Protein AF-A0A967Z568-F1 (afdb_monomer)

Radius of gyration: 15.03 Å; Cα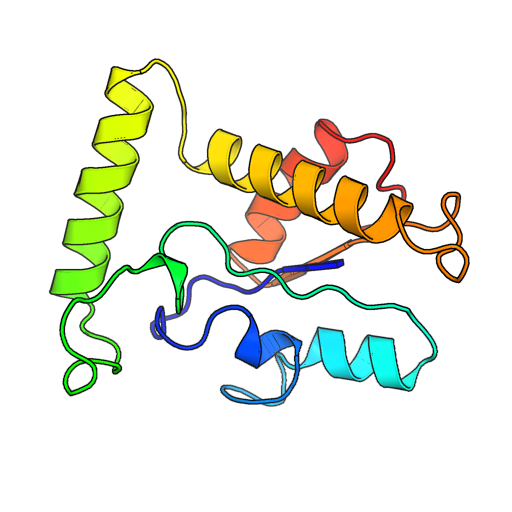 contacts (8 Å, |Δi|>4): 196; chains: 1; bounding box: 39×36×42 Å

Solvent-accessible surface area (backbone atoms only — not comparable to full-atom values): 7466 Å² total; per-residue (Å²): 58,27,34,48,48,55,78,86,48,41,43,51,27,26,35,18,19,55,58,74,42,81,56,77,94,49,16,60,27,36,54,42,37,77,72,74,45,89,64,52,51,56,58,53,77,63,13,31,82,60,50,68,69,93,49,79,93,63,56,66,63,48,65,69,63,52,49,53,50,44,52,54,53,39,50,58,30,46,80,70,80,38,48,59,66,59,52,39,35,52,50,52,54,50,51,49,55,57,50,68,74,38,88,91,49,64,78,92,70,33,42,40,47,43,43,68,59,14,34,60,49,43,58,59,30,42,73,73,39,76,67,41,77,46,112

pLDDT: mean 91.53, std 10.17, range [52.34, 98.56]

Secondary structure (DSSP, 8-state):
-EE----S-TTTGGGTTTTSSS-GGG-HHHHHHHTT-----PPPTTSGGGG--S-GGG-S--HHHHHHHHHHHHHHHHTTT--HHHHHHHHHHHHHHHHHT-TTS-TT--B-EE-THHHHHHHHHHHH-TT--B-

Nearest PDB structures (foldseek):
  3nuz-assembly3_E  TM=7.422E-01  e=4.219E-03  Bacteroides fragilis NCTC 9343
  3nuz-assembly3_F  TM=7.587E-01  e=5.116E-03  Bacteroides fragilis NCTC 9343
  3g8y-assembly1_A-2  TM=7.453E-01  e=7.055E-03  Phocaeicola vulgatus ATCC 8482
  8q6s-assembly1_A  TM=9.104E-01  e=8.113E-02  Phocaeicola vulgatus ATCC 8482
  6gu8-assembly1_A  TM=9.022E-01  e=1.645E-01  Candidatus Solibacter usitatus Ellin6076

Structure (mmCIF, N/CA/C/O backbone):
data_AF-A0A967Z568-F1
#
_entry.id   AF-A0A967Z568-F1
#
loop_
_atom_site.group_PDB
_atom_site.id
_atom_site.type_symbol
_atom_site.label_atom_id
_atom_site.label_alt_id
_atom_site.label_comp_id
_atom_site.label_asym_id
_atom_site.label_entity_id
_atom_site.label_seq_id
_atom_site.pdbx_PDB_ins_code
_atom_site.Cartn_x
_atom_site.Cartn_y
_atom_site.Cartn_z
_atom_site.occupancy
_atom_site.B_iso_or_equiv
_atom_site.auth_seq_id
_atom_site.auth_comp_id
_atom_site.auth_asym_id
_atom_site.auth_atom_id
_atom_site.pdbx_PDB_model_num
ATOM 1 N N . MET A 1 1 ? -2.930 2.279 5.979 1.00 95.88 1 MET A N 1
ATOM 2 C CA . MET A 1 1 ? -2.171 1.534 4.947 1.00 95.88 1 MET A CA 1
ATOM 3 C C . MET A 1 1 ? -0.711 1.450 5.347 1.00 95.88 1 MET A C 1
ATOM 5 O O . MET A 1 1 ? -0.211 2.431 5.877 1.00 95.88 1 MET A O 1
ATOM 9 N N . ALA A 1 2 ? -0.032 0.334 5.083 1.00 98.00 2 ALA A N 1
ATOM 10 C CA . ALA A 1 2 ? 1.394 0.171 5.369 1.00 98.00 2 ALA A CA 1
ATOM 11 C C . ALA A 1 2 ? 2.166 -0.124 4.069 1.00 98.00 2 ALA A C 1
ATOM 13 O O . ALA A 1 2 ? 1.913 -1.126 3.399 1.00 98.00 2 ALA A O 1
ATOM 14 N N . ILE A 1 3 ? 3.060 0.789 3.676 1.00 97.69 3 ILE A N 1
ATOM 15 C CA . ILE A 1 3 ? 3.666 0.844 2.339 1.00 97.69 3 ILE A CA 1
ATOM 16 C C . ILE A 1 3 ? 5.162 0.503 2.405 1.00 97.69 3 ILE A C 1
ATOM 18 O O . ILE A 1 3 ? 5.972 1.319 2.847 1.00 97.69 3 ILE A O 1
ATOM 22 N N . HIS A 1 4 ? 5.540 -0.672 1.896 1.00 96.00 4 HIS A N 1
ATOM 23 C CA . HIS A 1 4 ? 6.916 -1.169 1.980 1.00 96.00 4 HIS A CA 1
ATOM 24 C C . HIS A 1 4 ? 7.935 -0.390 1.115 1.00 96.00 4 HIS A C 1
ATOM 26 O O . HIS A 1 4 ? 7.630 0.202 0.080 1.00 96.00 4 HIS A O 1
ATOM 32 N N . GLN A 1 5 ? 9.191 -0.427 1.539 1.00 91.25 5 GLN A N 1
ATOM 33 C CA . GLN A 1 5 ? 10.388 0.069 0.849 1.00 91.25 5 GLN A CA 1
ATOM 34 C C . GLN A 1 5 ? 10.780 -0.789 -0.362 1.00 91.25 5 GLN A C 1
ATOM 36 O O . GLN A 1 5 ? 10.281 -1.898 -0.534 1.00 91.25 5 GLN A O 1
ATOM 41 N N . ASP A 1 6 ? 11.715 -0.279 -1.169 1.00 78.75 6 ASP A N 1
ATOM 42 C CA . ASP A 1 6 ? 12.295 -1.031 -2.287 1.00 78.75 6 ASP A CA 1
ATOM 43 C C . ASP A 1 6 ? 13.348 -2.046 -1.809 1.00 78.75 6 ASP A C 1
ATOM 45 O O . ASP A 1 6 ? 13.319 -3.202 -2.219 1.00 78.75 6 ASP A O 1
ATOM 49 N N . GLY A 1 7 ? 14.226 -1.652 -0.874 1.00 68.25 7 GLY A N 1
ATOM 50 C CA . GLY A 1 7 ? 15.277 -2.512 -0.307 1.00 68.25 7 GLY A CA 1
ATOM 51 C C . GLY A 1 7 ? 16.142 -3.252 -1.353 1.00 68.25 7 GLY A C 1
ATOM 52 O O . GLY A 1 7 ? 15.964 -3.122 -2.561 1.00 68.25 7 GLY A O 1
ATOM 53 N N . PRO A 1 8 ? 17.111 -4.079 -0.933 1.00 66.56 8 PRO A N 1
ATOM 54 C CA . PRO A 1 8 ? 17.747 -5.040 -1.837 1.00 66.56 8 PRO A CA 1
ATOM 55 C C . PRO A 1 8 ? 16.859 -6.275 -2.078 1.00 66.56 8 PRO A C 1
ATOM 57 O O . PRO A 1 8 ? 17.222 -7.162 -2.852 1.00 66.56 8 PRO A O 1
ATOM 60 N N . PHE A 1 9 ? 15.702 -6.364 -1.416 1.00 78.81 9 PHE A N 1
ATOM 61 C CA . PHE A 1 9 ? 14.878 -7.563 -1.324 1.00 78.81 9 PHE A CA 1
ATOM 62 C C . PHE A 1 9 ? 13.510 -7.371 -1.980 1.00 78.81 9 PHE A C 1
ATOM 64 O O . PHE A 1 9 ? 12.464 -7.499 -1.348 1.00 78.81 9 PHE A O 1
ATOM 71 N N . THR A 1 10 ? 13.511 -7.175 -3.299 1.00 85.31 10 THR A N 1
ATOM 72 C CA . THR A 1 10 ? 12.277 -7.002 -4.094 1.00 85.31 10 THR A CA 1
ATOM 73 C C . THR A 1 10 ? 11.299 -8.184 -3.996 1.00 85.31 10 THR A C 1
ATOM 75 O O . THR A 1 10 ? 10.157 -8.091 -4.442 1.00 85.31 10 THR A O 1
ATOM 78 N N . HIS A 1 11 ? 11.738 -9.311 -3.429 1.00 86.25 11 HIS A N 1
ATOM 79 C CA . HIS A 1 11 ? 10.949 -10.516 -3.223 1.00 86.25 11 HIS A CA 1
ATOM 80 C C . HIS A 1 11 ? 10.034 -10.501 -2.007 1.00 86.25 11 HIS A C 1
ATOM 82 O O . HIS A 1 11 ? 9.064 -11.254 -2.026 1.00 86.25 11 HIS A O 1
ATOM 88 N N . ILE A 1 12 ? 10.314 -9.656 -1.013 1.00 90.31 12 ILE A N 1
ATOM 89 C CA . ILE A 1 12 ? 9.585 -9.650 0.257 1.00 90.31 12 ILE A CA 1
ATOM 90 C C . ILE A 1 12 ? 8.285 -8.848 0.123 1.00 90.31 12 ILE A C 1
ATOM 92 O O . ILE A 1 12 ? 7.200 -9.355 0.402 1.00 90.31 12 ILE A O 1
ATOM 96 N N . GLY A 1 13 ? 8.388 -7.605 -0.359 1.00 92.56 13 GLY A N 1
ATOM 97 C CA . GLY A 1 13 ? 7.236 -6.740 -0.620 1.00 92.56 13 GLY A CA 1
ATOM 98 C C . GLY A 1 13 ? 6.338 -6.562 0.606 1.00 92.56 13 GLY A C 1
ATOM 99 O O . GLY A 1 13 ? 6.803 -6.189 1.682 1.00 92.56 13 GLY A O 1
ATOM 100 N N . LYS A 1 14 ? 5.041 -6.838 0.445 1.00 95.00 14 LYS A N 1
ATOM 101 C CA . LYS A 1 14 ? 4.012 -6.685 1.484 1.00 95.00 14 LYS A CA 1
ATOM 102 C C . LYS A 1 14 ? 4.244 -7.526 2.739 1.00 95.00 14 LYS A C 1
ATOM 104 O O . LYS A 1 14 ? 3.732 -7.160 3.796 1.00 95.00 14 LYS A O 1
ATOM 109 N N . SER A 1 15 ? 4.993 -8.624 2.633 1.00 95.38 15 SER A N 1
ATOM 110 C CA . SER A 1 15 ? 5.251 -9.524 3.760 1.00 95.38 15 SER A CA 1
ATOM 111 C C . SER A 1 15 ? 6.040 -8.842 4.878 1.00 95.38 15 SER A C 1
ATOM 113 O O . SER A 1 15 ? 5.842 -9.183 6.039 1.00 95.38 15 SER A O 1
ATOM 115 N N . GLU A 1 16 ? 6.869 -7.844 4.553 1.00 95.62 16 GLU A N 1
ATOM 116 C CA . GLU A 1 16 ? 7.671 -7.119 5.544 1.00 95.62 16 GLU A CA 1
ATOM 117 C C . GLU A 1 16 ? 6.810 -6.248 6.467 1.00 95.62 16 GLU A C 1
ATOM 119 O O . GLU A 1 16 ? 6.742 -6.550 7.656 1.00 95.62 16 GLU A O 1
ATOM 124 N N . PRO A 1 17 ? 6.037 -5.252 5.985 1.00 97.50 17 PRO A N 1
ATOM 125 C CA . PRO A 1 17 ? 5.154 -4.499 6.872 1.00 97.50 17 PRO A CA 1
ATOM 126 C C . PRO A 1 17 ? 4.079 -5.370 7.528 1.00 97.50 17 PRO A C 1
ATOM 128 O O . PRO A 1 17 ? 3.632 -5.034 8.620 1.00 97.50 17 PRO A O 1
ATOM 131 N N . ALA A 1 18 ? 3.672 -6.485 6.908 1.00 97.81 18 ALA A N 1
ATOM 132 C CA . ALA A 1 18 ? 2.731 -7.437 7.502 1.00 97.81 18 ALA A CA 1
ATOM 133 C C . ALA A 1 18 ? 3.331 -8.277 8.648 1.00 97.81 18 ALA A C 1
ATOM 135 O O . ALA A 1 18 ? 2.585 -8.960 9.347 1.00 97.81 18 ALA A O 1
ATOM 136 N N . GLY A 1 19 ? 4.649 -8.228 8.848 1.00 97.00 19 GLY A N 1
ATOM 137 C CA . GLY A 1 19 ? 5.349 -8.972 9.890 1.00 97.00 19 GLY A CA 1
ATOM 138 C C . GLY A 1 19 ? 5.479 -10.469 9.633 1.00 97.00 19 GLY A C 1
ATOM 139 O O . GLY A 1 19 ? 5.482 -11.263 10.569 1.00 97.00 19 GLY A O 1
ATOM 140 N N . LEU A 1 20 ? 5.546 -10.856 8.359 1.00 96.06 20 LEU A N 1
ATOM 141 C CA . LEU A 1 20 ? 5.653 -12.250 7.921 1.00 96.06 20 LEU A CA 1
ATOM 142 C C . LEU A 1 20 ? 7.066 -12.623 7.455 1.00 96.06 20 LEU A C 1
ATOM 144 O O . LEU A 1 20 ? 7.387 -13.806 7.396 1.00 96.06 20 LEU A O 1
ATOM 148 N N . ASP A 1 21 ? 7.885 -11.637 7.087 1.00 93.12 21 ASP A N 1
ATOM 149 C CA . ASP A 1 21 ? 9.242 -11.824 6.561 1.00 93.12 21 ASP A CA 1
ATOM 150 C C . ASP A 1 21 ? 10.050 -10.512 6.710 1.00 93.12 21 ASP A C 1
ATOM 152 O O . ASP A 1 21 ? 9.510 -9.489 7.139 1.00 93.12 21 ASP A O 1
ATOM 156 N N . GLY A 1 22 ? 11.333 -10.508 6.354 1.00 91.56 22 GLY A N 1
ATOM 157 C CA . GLY A 1 22 ? 12.185 -9.316 6.365 1.00 91.56 22 GLY A CA 1
ATOM 158 C C . GLY A 1 22 ? 12.610 -8.844 7.760 1.00 91.56 22 GLY A C 1
ATOM 159 O O . GLY A 1 22 ? 12.723 -9.630 8.698 1.00 91.56 22 GLY A O 1
ATOM 160 N N . ASN A 1 23 ? 12.915 -7.552 7.888 1.00 93.50 23 ASN A N 1
ATOM 161 C CA . ASN A 1 23 ? 13.422 -6.955 9.123 1.00 93.50 23 ASN A CA 1
ATOM 162 C C . ASN A 1 23 ? 12.278 -6.622 10.092 1.00 93.50 23 ASN A C 1
ATOM 164 O O . ASN A 1 23 ? 11.383 -5.856 9.741 1.00 93.50 23 ASN A O 1
ATOM 168 N N . GLU A 1 24 ? 12.363 -7.108 11.332 1.00 95.88 24 GLU A N 1
ATOM 169 C CA . GLU A 1 24 ? 11.373 -6.847 12.391 1.00 95.88 24 GLU A CA 1
ATOM 170 C C . GLU A 1 24 ? 11.125 -5.351 12.638 1.00 95.88 24 GLU A C 1
ATOM 172 O O . GLU A 1 24 ? 9.993 -4.941 12.878 1.00 95.88 24 GLU A O 1
ATOM 177 N N . ASN A 1 25 ? 12.145 -4.501 12.471 1.00 95.31 25 ASN A N 1
ATOM 178 C CA . ASN A 1 25 ? 12.005 -3.043 12.614 1.00 95.31 25 ASN A CA 1
ATOM 179 C C . ASN A 1 25 ? 11.138 -2.399 11.516 1.00 95.31 25 ASN A C 1
ATOM 181 O O . ASN A 1 25 ? 10.839 -1.208 11.573 1.00 95.31 25 ASN A O 1
ATOM 185 N N . LEU A 1 26 ? 10.776 -3.159 10.481 1.00 96.31 26 LEU A N 1
ATOM 186 C CA . LEU A 1 26 ? 9.945 -2.719 9.365 1.00 96.31 26 LEU A CA 1
ATOM 187 C C . LEU A 1 26 ? 8.558 -3.376 9.391 1.00 96.31 26 LEU A C 1
ATOM 189 O O . LEU A 1 26 ? 7.778 -3.178 8.463 1.00 96.31 26 LEU A O 1
ATOM 193 N N . HIS A 1 27 ? 8.202 -4.081 10.471 1.00 97.69 27 HIS A N 1
ATOM 194 C CA . HIS A 1 27 ? 6.892 -4.713 10.684 1.00 97.69 27 HIS A CA 1
ATOM 195 C C . HIS A 1 27 ? 5.821 -3.719 11.174 1.00 97.69 27 HIS A C 1
ATOM 197 O O . HIS A 1 27 ? 4.911 -4.069 11.926 1.00 97.69 27 HIS A O 1
ATOM 203 N N . TYR A 1 28 ? 5.891 -2.456 10.748 1.00 97.69 28 TYR A N 1
ATOM 204 C CA . TYR A 1 28 ? 5.010 -1.388 11.239 1.00 97.69 28 TYR A CA 1
ATOM 205 C C . TYR A 1 28 ? 3.526 -1.612 10.901 1.00 97.69 28 TYR A C 1
ATOM 207 O O . TYR A 1 28 ? 2.652 -1.099 11.598 1.00 97.69 28 TYR A O 1
ATOM 215 N N . GLY A 1 29 ? 3.202 -2.406 9.875 1.00 98.25 29 GLY A N 1
ATOM 216 C CA . GLY A 1 29 ? 1.822 -2.823 9.613 1.00 98.25 29 GLY A CA 1
ATOM 217 C C . GLY A 1 29 ? 1.292 -3.795 10.674 1.00 98.25 29 GLY A C 1
ATOM 218 O O . GLY A 1 29 ? 0.178 -3.612 11.164 1.00 98.25 29 GLY A O 1
ATOM 219 N N . LEU A 1 30 ? 2.101 -4.771 11.097 1.00 98.56 30 LEU A N 1
ATOM 220 C CA . LEU A 1 30 ? 1.782 -5.662 12.218 1.00 98.56 30 LEU A CA 1
ATOM 221 C C . LEU A 1 30 ? 1.659 -4.885 13.535 1.00 98.56 30 LEU A C 1
ATOM 223 O O . LEU A 1 30 ? 0.759 -5.159 14.329 1.00 98.56 30 LEU A O 1
ATOM 227 N N . GLU A 1 31 ? 2.531 -3.905 13.776 1.00 98.50 31 GLU A N 1
ATOM 228 C CA . GLU A 1 31 ? 2.436 -3.054 14.965 1.00 98.50 31 GLU A CA 1
ATOM 229 C C . GLU A 1 31 ? 1.133 -2.250 15.008 1.00 98.50 31 GLU A C 1
ATOM 231 O O . GLU A 1 31 ? 0.486 -2.193 16.054 1.00 98.50 31 GLU A O 1
ATOM 236 N N . LEU A 1 32 ? 0.719 -1.659 13.883 1.00 98.31 32 LEU A N 1
ATOM 237 C CA . LEU A 1 32 ? -0.569 -0.972 13.775 1.00 98.31 32 LEU A CA 1
ATOM 238 C C . LEU A 1 32 ? -1.732 -1.944 13.997 1.00 98.31 32 LEU A C 1
ATOM 240 O O . LEU A 1 32 ? -2.644 -1.643 14.765 1.00 98.31 32 LEU A O 1
ATOM 244 N N . PHE A 1 33 ? -1.680 -3.138 13.406 1.00 98.31 33 PHE A N 1
ATOM 245 C CA . PHE A 1 33 ? -2.707 -4.155 13.621 1.00 98.31 33 PHE A CA 1
ATOM 246 C C . PHE A 1 33 ? -2.848 -4.521 15.107 1.00 98.31 33 PHE A C 1
ATOM 248 O O . PHE A 1 33 ? -3.951 -4.504 15.653 1.00 98.31 33 PHE A O 1
ATOM 255 N N . LYS A 1 34 ? -1.728 -4.739 15.808 1.00 98.38 34 LYS A N 1
ATOM 256 C CA . LYS A 1 34 ? -1.708 -5.012 17.258 1.00 98.38 34 LYS A CA 1
ATOM 257 C C . LYS A 1 34 ? -2.268 -3.864 18.108 1.00 98.38 34 LYS A C 1
ATOM 259 O O . LYS A 1 34 ? -2.700 -4.105 19.230 1.00 98.38 34 LYS A O 1
ATOM 264 N N . ARG A 1 35 ? -2.281 -2.631 17.590 1.00 98.19 35 ARG A N 1
ATOM 265 C CA . ARG A 1 35 ? -2.873 -1.446 18.240 1.00 98.19 35 ARG A CA 1
ATOM 266 C C . ARG A 1 35 ? -4.360 -1.249 17.914 1.00 98.19 35 ARG A C 1
ATOM 268 O O . ARG A 1 35 ? -4.932 -0.249 18.335 1.00 98.19 35 ARG A O 1
ATOM 275 N N . GLY A 1 36 ? -4.984 -2.180 17.189 1.00 97.75 36 GLY A N 1
ATOM 276 C CA . GLY A 1 36 ? -6.417 -2.160 16.882 1.00 97.75 36 GLY A CA 1
ATOM 277 C C . GLY A 1 36 ? -6.784 -1.508 15.547 1.00 97.75 36 GLY A C 1
ATOM 278 O O . GLY A 1 36 ? -7.962 -1.260 15.304 1.00 97.75 36 GLY A O 1
ATOM 279 N N . TYR A 1 37 ? -5.812 -1.228 14.674 1.00 98.19 37 TYR A N 1
ATOM 280 C CA . TYR A 1 37 ? -6.088 -0.702 13.336 1.00 98.19 37 TYR A CA 1
ATOM 281 C C . TYR A 1 37 ? -6.402 -1.826 12.342 1.00 98.19 37 TYR A C 1
ATOM 283 O O . TYR A 1 37 ? -5.794 -2.896 12.371 1.00 98.19 37 TYR A O 1
ATOM 291 N N . VAL A 1 38 ? -7.280 -1.544 11.377 1.00 98.06 38 VAL A N 1
ATOM 292 C CA . VAL A 1 38 ? -7.384 -2.346 10.151 1.00 98.06 38 VAL A CA 1
ATOM 293 C C . VAL A 1 38 ? -6.242 -1.941 9.223 1.00 98.06 38 VAL A C 1
ATOM 295 O O . VAL A 1 38 ? -6.109 -0.770 8.859 1.00 98.06 38 VAL A O 1
ATOM 298 N N . VAL A 1 39 ? -5.403 -2.900 8.832 1.00 98.00 39 VAL A N 1
ATOM 299 C CA . VAL A 1 39 ? -4.195 -2.624 8.045 1.00 98.00 39 VAL A CA 1
ATOM 300 C C . VAL A 1 39 ? -4.221 -3.400 6.738 1.00 98.00 39 VAL A C 1
ATOM 302 O O . VAL A 1 39 ? -4.372 -4.616 6.722 1.00 98.00 39 VAL A O 1
ATOM 305 N N . ILE A 1 40 ? -4.019 -2.679 5.636 1.00 97.75 40 ILE A N 1
ATOM 306 C CA . ILE A 1 40 ? -3.722 -3.257 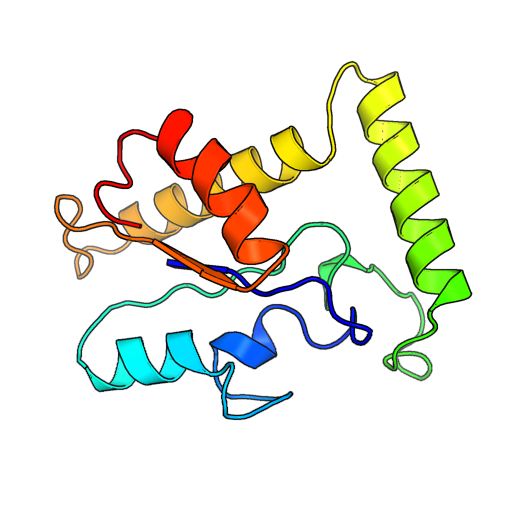4.327 1.00 97.75 40 ILE A CA 1
ATOM 307 C C . ILE A 1 40 ? -2.246 -3.024 3.991 1.00 97.75 40 ILE A C 1
ATOM 309 O O . ILE A 1 40 ? -1.750 -1.894 4.089 1.00 97.75 40 ILE A O 1
ATOM 313 N N . CYS A 1 41 ? -1.571 -4.108 3.606 1.00 97.19 41 CYS A N 1
ATOM 314 C CA . CYS A 1 41 ? -0.202 -4.134 3.101 1.00 97.19 41 CYS A CA 1
ATOM 315 C C . CYS A 1 41 ? -0.251 -4.629 1.652 1.00 97.19 41 CYS A C 1
ATOM 317 O O . CYS A 1 41 ? -0.461 -5.818 1.408 1.00 97.19 41 CYS A O 1
ATOM 319 N N . GLN A 1 42 ? -0.096 -3.733 0.682 1.00 94.31 42 GLN A N 1
ATOM 320 C CA . GLN A 1 42 ? -0.065 -4.097 -0.735 1.00 94.31 42 GLN A CA 1
ATOM 321 C C . GLN A 1 42 ? 1.361 -4.134 -1.275 1.00 94.31 42 GLN A C 1
ATOM 323 O O . GLN A 1 42 ? 2.208 -3.325 -0.895 1.00 94.31 42 GLN A O 1
ATOM 328 N N . ASP A 1 43 ? 1.596 -5.031 -2.231 1.00 93.88 43 ASP A N 1
ATOM 329 C CA . ASP A 1 43 ? 2.831 -5.017 -3.003 1.00 93.88 43 ASP A CA 1
ATOM 330 C C . ASP A 1 43 ? 2.873 -3.767 -3.888 1.00 93.88 43 ASP A C 1
ATOM 332 O O . ASP A 1 43 ? 2.017 -3.546 -4.760 1.00 93.88 43 ASP A O 1
ATOM 336 N N . ARG A 1 44 ? 3.913 -2.959 -3.704 1.00 92.62 44 ARG A N 1
ATOM 337 C CA . ARG A 1 44 ? 4.258 -1.877 -4.620 1.00 92.62 44 ARG A CA 1
ATOM 338 C C . ARG A 1 44 ? 4.586 -2.430 -5.992 1.00 92.62 44 ARG A C 1
ATOM 340 O O . ARG A 1 44 ? 4.702 -3.643 -6.207 1.00 92.62 44 ARG A O 1
ATOM 347 N N . TYR A 1 45 ? 4.639 -1.533 -6.972 1.00 89.00 45 T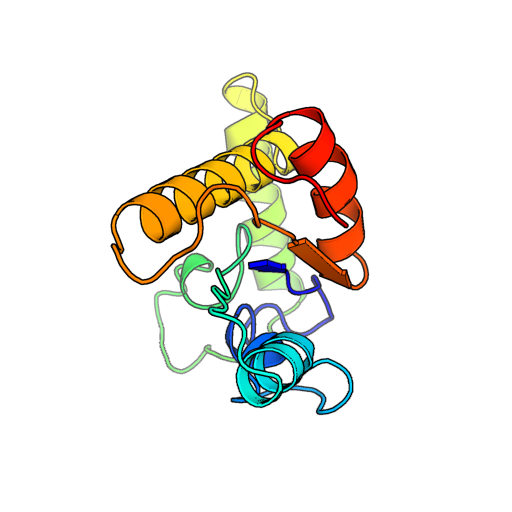YR A N 1
ATOM 348 C CA . TYR A 1 45 ? 4.903 -1.935 -8.345 1.00 89.00 45 TYR A CA 1
ATOM 349 C C . TYR A 1 45 ? 6.176 -2.786 -8.379 1.00 89.00 45 TYR A C 1
ATOM 351 O O . TYR A 1 45 ? 7.047 -2.602 -7.545 1.00 89.00 45 TYR A O 1
ATOM 359 N N . TYR A 1 46 ? 6.242 -3.773 -9.272 1.00 86.25 46 TYR A N 1
ATOM 360 C CA . TYR A 1 46 ? 7.389 -4.675 -9.445 1.00 86.25 46 TYR A CA 1
ATOM 361 C C . TYR A 1 46 ? 7.879 -5.490 -8.223 1.00 86.25 46 TYR A C 1
ATOM 363 O O . TYR A 1 46 ? 8.903 -6.146 -8.363 1.00 86.25 46 TYR A O 1
ATOM 371 N N . HIS A 1 47 ? 7.171 -5.547 -7.087 1.00 88.94 47 HIS A N 1
ATOM 372 C CA . HIS A 1 47 ? 7.594 -6.308 -5.893 1.00 88.94 47 HIS A CA 1
ATOM 373 C C . HIS A 1 47 ? 6.829 -7.614 -5.665 1.00 88.94 47 HIS A C 1
ATOM 375 O O . HIS A 1 47 ? 5.724 -7.782 -6.171 1.00 88.94 47 HIS A O 1
ATOM 381 N N . ALA A 1 48 ? 7.442 -8.542 -4.921 1.00 88.75 48 ALA A N 1
ATOM 382 C CA . ALA A 1 48 ? 6.923 -9.854 -4.527 1.00 88.75 48 ALA A CA 1
ATOM 383 C C . ALA A 1 48 ? 6.151 -10.557 -5.660 1.00 88.75 48 ALA A C 1
ATOM 385 O O . ALA A 1 48 ? 6.750 -10.866 -6.696 1.00 88.75 48 ALA A O 1
ATOM 386 N N . GLU A 1 49 ? 4.844 -10.781 -5.503 1.00 86.50 49 GLU A N 1
ATOM 387 C CA . GLU A 1 49 ? 3.968 -11.419 -6.501 1.00 86.50 49 GLU A CA 1
ATOM 388 C C . GLU A 1 49 ? 3.887 -10.622 -7.809 1.00 86.50 49 GLU A C 1
ATOM 390 O O . GLU A 1 49 ? 3.749 -11.173 -8.906 1.00 86.50 49 GLU A O 1
ATOM 395 N N . ARG A 1 50 ? 4.050 -9.300 -7.727 1.00 86.69 50 ARG A N 1
ATOM 396 C CA . ARG A 1 50 ? 4.001 -8.399 -8.879 1.00 86.69 50 ARG A CA 1
ATOM 397 C C . ARG A 1 50 ? 5.264 -8.466 -9.729 1.00 86.69 50 ARG A C 1
ATOM 399 O O . ARG A 1 50 ? 5.206 -8.004 -10.862 1.00 86.69 50 ARG A O 1
ATOM 406 N N . ARG A 1 51 ? 6.352 -9.110 -9.277 1.00 82.38 51 ARG A N 1
ATOM 407 C CA . ARG A 1 51 ? 7.553 -9.390 -10.101 1.00 82.38 51 ARG A CA 1
ATOM 408 C C . ARG A 1 51 ? 7.275 -10.314 -11.289 1.00 82.38 51 ARG A C 1
ATOM 410 O O . ARG A 1 51 ? 8.050 -10.310 -12.253 1.00 82.38 51 ARG A O 1
ATOM 417 N N . ARG A 1 52 ? 6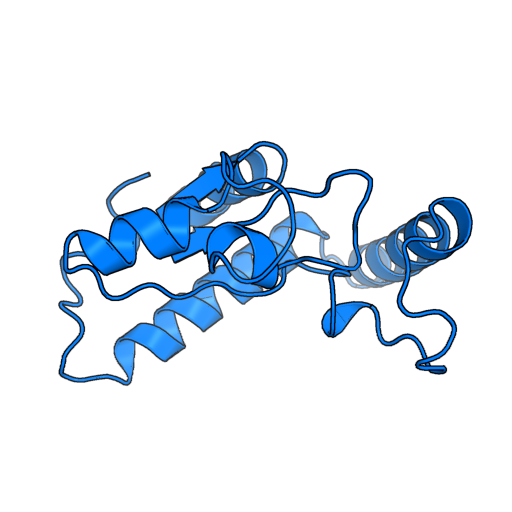.195 -11.113 -11.232 1.00 76.12 52 ARG A N 1
ATOM 418 C CA . ARG A 1 52 ? 5.807 -12.102 -12.261 1.00 76.12 52 ARG A CA 1
ATOM 419 C C . ARG A 1 52 ? 6.994 -12.977 -12.692 1.00 76.12 52 ARG A C 1
ATOM 421 O O . ARG A 1 52 ? 7.319 -13.071 -13.881 1.00 76.12 52 ARG A O 1
ATOM 428 N N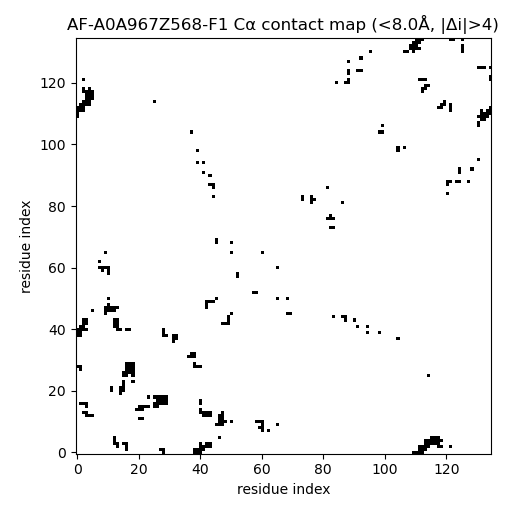 . ILE A 1 53 ? 7.726 -13.527 -11.721 1.00 70.38 53 ILE A N 1
ATOM 429 C CA . ILE A 1 53 ? 8.859 -14.420 -11.993 1.00 70.38 53 ILE A CA 1
ATOM 430 C C . ILE A 1 53 ? 8.289 -15.792 -12.376 1.00 70.38 53 ILE A C 1
ATOM 432 O O . ILE A 1 53 ? 7.563 -16.368 -11.573 1.00 70.38 53 ILE A O 1
ATOM 436 N N . PRO A 1 54 ? 8.589 -16.318 -13.579 1.00 58.69 54 PRO A N 1
ATOM 437 C CA . PRO A 1 54 ? 7.974 -17.551 -14.074 1.00 58.69 54 PRO A CA 1
ATOM 438 C C . PRO A 1 54 ? 8.364 -18.813 -13.301 1.00 58.69 54 PRO A C 1
ATOM 440 O O . PRO A 1 54 ? 7.715 -19.837 -13.468 1.00 58.69 54 PRO A O 1
ATOM 443 N N . ASN A 1 55 ? 9.445 -18.766 -12.514 1.00 61.94 55 ASN A N 1
ATOM 444 C CA . ASN A 1 55 ? 10.035 -19.950 -11.909 1.00 61.94 55 ASN A CA 1
ATOM 445 C C . ASN A 1 55 ? 10.169 -19.791 -10.378 1.00 61.94 55 ASN A C 1
ATOM 447 O O . ASN A 1 55 ? 10.972 -18.961 -9.936 1.00 61.94 55 ASN A O 1
ATOM 451 N N . PRO A 1 56 ? 9.423 -20.569 -9.567 1.00 52.34 56 PRO A N 1
ATOM 452 C CA . PRO A 1 56 ? 9.455 -20.496 -8.102 1.00 52.34 56 PRO A CA 1
ATOM 453 C C . PRO A 1 56 ? 10.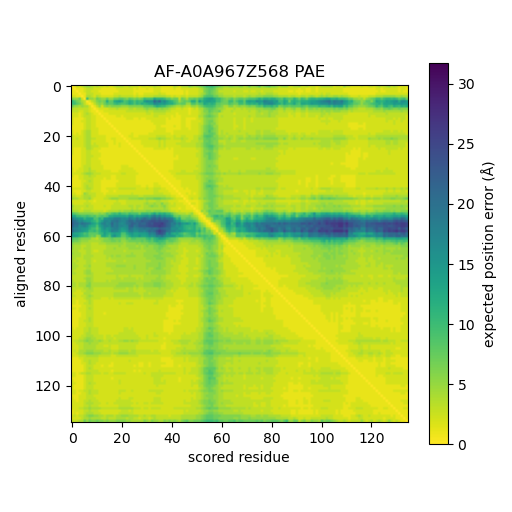852 -20.716 -7.499 1.00 52.34 56 PRO A C 1
ATOM 455 O O . PRO A 1 56 ? 11.188 -20.106 -6.491 1.00 52.34 56 PRO A O 1
ATOM 458 N N . GLY A 1 57 ? 11.714 -21.503 -8.157 1.00 55.44 57 GLY A N 1
ATOM 459 C CA . GLY A 1 57 ? 13.102 -21.738 -7.727 1.00 55.44 57 GLY A CA 1
ATOM 460 C C . GLY A 1 57 ? 14.036 -20.521 -7.827 1.00 55.44 57 GLY A C 1
ATOM 461 O O . GLY A 1 57 ? 15.175 -20.591 -7.383 1.00 55.44 57 GLY A O 1
ATOM 462 N N . GLN A 1 58 ? 13.574 -19.398 -8.393 1.00 58.31 58 GLN A N 1
ATOM 463 C CA . GLN A 1 58 ? 14.299 -18.120 -8.438 1.00 58.31 58 GLN A CA 1
ATOM 464 C C . GLN A 1 58 ? 13.608 -17.029 -7.600 1.00 58.31 58 GLN A C 1
ATOM 466 O O . GLN A 1 58 ? 13.720 -15.835 -7.916 1.00 58.31 58 GLN A O 1
ATOM 471 N N . ALA A 1 59 ? 12.843 -17.436 -6.580 1.00 58.12 59 ALA A N 1
ATOM 472 C CA . ALA A 1 59 ? 12.050 -16.545 -5.737 1.00 58.12 59 ALA A CA 1
ATOM 473 C C . ALA A 1 59 ? 12.890 -15.529 -4.947 1.00 58.12 59 ALA A C 1
ATOM 475 O O . ALA A 1 59 ? 12.361 -14.464 -4.620 1.00 58.12 59 ALA A O 1
ATOM 476 N N . GLY A 1 60 ? 14.180 -15.807 -4.723 1.00 67.44 60 GLY A N 1
ATOM 477 C CA . GLY A 1 60 ? 15.124 -14.882 -4.096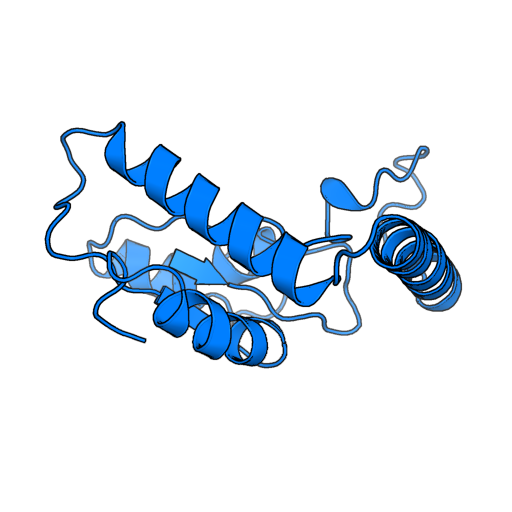 1.00 67.44 60 GLY A CA 1
ATOM 478 C C . GLY A 1 60 ? 15.338 -13.579 -4.879 1.00 67.44 60 GLY A C 1
ATOM 479 O O . GLY A 1 60 ? 14.874 -13.402 -6.016 1.00 67.44 60 GLY A O 1
ATOM 480 N N . SER A 1 61 ? 16.042 -12.641 -4.244 1.00 67.00 61 SER A N 1
ATOM 481 C CA . SER A 1 61 ? 16.448 -11.393 -4.895 1.00 67.00 61 SER A CA 1
ATOM 482 C C . SER A 1 61 ? 17.557 -11.656 -5.911 1.00 67.00 61 SER A C 1
ATOM 484 O O . SER A 1 61 ? 18.596 -12.220 -5.573 1.00 67.00 61 SER A O 1
ATOM 486 N N . HIS A 1 62 ? 17.358 -11.212 -7.152 1.00 80.38 62 HIS A N 1
ATOM 487 C CA . HIS A 1 62 ? 18.410 -11.172 -8.163 1.00 80.38 62 HIS A CA 1
ATOM 488 C C . HIS A 1 62 ? 18.507 -9.745 -8.682 1.00 80.38 62 HIS A C 1
ATOM 490 O O . HIS A 1 62 ? 17.884 -9.401 -9.686 1.00 80.38 62 HIS A O 1
ATOM 496 N N . MET A 1 63 ? 19.307 -8.925 -7.998 1.00 78.12 63 MET A N 1
ATOM 497 C CA . MET A 1 63 ? 19.374 -7.472 -8.180 1.00 78.12 63 MET A CA 1
ATOM 498 C C . MET A 1 63 ? 19.383 -7.033 -9.651 1.00 78.12 63 MET A C 1
ATOM 500 O O . MET A 1 63 ? 18.539 -6.240 -10.052 1.00 78.12 63 MET A O 1
ATOM 504 N N . MET A 1 64 ? 20.264 -7.596 -10.486 1.00 84.50 64 MET A N 1
ATOM 505 C CA . MET A 1 64 ? 20.355 -7.211 -11.901 1.00 84.50 64 MET A CA 1
ATOM 506 C C . MET A 1 64 ? 19.119 -7.624 -12.715 1.00 84.50 64 MET A C 1
ATOM 508 O O . MET A 1 64 ? 18.626 -6.862 -13.545 1.00 84.50 64 MET A O 1
ATOM 512 N N . ARG A 1 65 ? 18.576 -8.824 -12.472 1.00 84.06 65 ARG A N 1
ATOM 513 C CA . ARG A 1 65 ? 17.339 -9.292 -13.122 1.00 84.06 65 ARG A CA 1
ATOM 514 C C . ARG A 1 65 ? 16.165 -8.397 -12.734 1.00 84.06 65 ARG A C 1
ATOM 516 O O . ARG A 1 65 ? 15.380 -8.014 -13.600 1.00 84.06 65 ARG A O 1
ATOM 523 N N . ASP A 1 66 ? 16.044 -8.099 -11.446 1.00 82.38 66 ASP A N 1
ATOM 524 C CA . ASP A 1 66 ? 14.922 -7.357 -10.881 1.00 82.38 66 ASP A CA 1
ATOM 525 C C . ASP A 1 66 ? 14.985 -5.881 -11.304 1.00 82.38 66 ASP A C 1
ATOM 527 O O . ASP A 1 66 ? 13.977 -5.341 -11.758 1.00 82.38 66 ASP A O 1
ATOM 531 N N . LEU A 1 67 ? 16.182 -5.281 -11.325 1.00 84.19 67 LEU A N 1
ATOM 532 C CA . LEU A 1 67 ? 16.422 -3.947 -11.879 1.00 84.19 67 LEU A CA 1
ATOM 533 C C . LEU A 1 67 ? 16.085 -3.879 -13.375 1.00 84.19 67 LEU A C 1
ATOM 535 O O . LEU A 1 67 ? 15.354 -2.988 -13.800 1.00 84.19 67 LEU A O 1
ATOM 539 N N . ASN A 1 68 ? 16.552 -4.837 -14.181 1.00 87.44 68 ASN A N 1
ATOM 540 C CA . ASN A 1 68 ? 16.251 -4.869 -15.617 1.00 87.44 68 ASN A CA 1
ATOM 541 C C . ASN A 1 68 ? 14.748 -5.020 -15.888 1.00 87.44 68 ASN A C 1
ATOM 543 O O . ASN A 1 68 ? 14.210 -4.407 -16.813 1.00 87.44 68 ASN A O 1
ATOM 547 N N . ARG A 1 69 ? 14.044 -5.822 -15.078 1.00 85.25 69 ARG A N 1
ATOM 548 C CA . ARG A 1 69 ? 12.581 -5.942 -15.153 1.00 85.25 69 ARG A CA 1
ATOM 549 C C . ARG A 1 69 ? 11.897 -4.634 -14.787 1.00 85.25 69 ARG A C 1
ATOM 551 O O . ARG A 1 69 ? 11.010 -4.208 -15.529 1.00 85.25 69 ARG A O 1
ATOM 558 N N . TRP A 1 70 ? 12.324 -3.997 -13.699 1.00 86.69 70 TRP A N 1
ATOM 559 C CA . TRP A 1 70 ? 11.810 -2.694 -13.299 1.00 86.69 70 TRP A CA 1
ATOM 560 C C . TRP A 1 70 ? 12.004 -1.656 -14.405 1.00 86.69 70 TRP A C 1
ATOM 562 O O . TRP A 1 70 ? 11.018 -1.070 -14.846 1.00 86.69 70 TRP A O 1
ATOM 572 N N . LEU A 1 71 ? 13.222 -1.506 -14.938 1.00 89.94 71 LEU A N 1
ATOM 573 C CA . LEU A 1 71 ? 13.533 -0.581 -16.033 1.00 89.94 71 LEU A CA 1
ATOM 574 C C . LEU A 1 71 ? 12.668 -0.848 -17.266 1.00 89.94 71 LEU A C 1
ATOM 576 O O . LEU A 1 71 ? 12.065 0.076 -17.813 1.00 89.94 71 LEU A O 1
ATOM 580 N N . LYS A 1 72 ? 12.540 -2.117 -17.678 1.00 91.31 72 LYS A N 1
ATOM 581 C CA . LYS A 1 72 ? 11.684 -2.502 -18.806 1.00 91.31 72 LYS A CA 1
ATOM 582 C C . LYS A 1 72 ? 10.245 -2.045 -18.578 1.00 91.31 72 LYS A C 1
ATOM 584 O O . LYS A 1 72 ? 9.635 -1.460 -19.468 1.00 91.31 72 LYS A O 1
ATOM 589 N N . TRP A 1 73 ? 9.682 -2.320 -17.407 1.00 90.06 73 TRP A N 1
ATOM 590 C CA . TRP A 1 73 ? 8.283 -2.023 -17.107 1.00 90.06 73 TRP A CA 1
ATOM 591 C C . TRP A 1 73 ? 8.015 -0.542 -16.853 1.00 90.06 73 TRP A C 1
ATOM 593 O O . TRP A 1 73 ? 6.968 -0.044 -17.264 1.00 90.06 73 TRP A O 1
ATOM 603 N N . ALA A 1 74 ? 8.946 0.167 -16.221 1.00 91.69 74 ALA A N 1
ATOM 604 C CA . ALA A 1 74 ? 8.908 1.617 -16.097 1.00 91.69 74 ALA A CA 1
ATOM 605 C C . ALA A 1 74 ? 8.970 2.273 -17.485 1.00 91.69 74 ALA A C 1
ATOM 607 O O . ALA A 1 74 ? 8.155 3.143 -17.783 1.00 91.69 74 ALA A O 1
ATOM 608 N N . GLY A 1 75 ? 9.832 1.778 -18.379 1.00 94.88 75 GLY A N 1
ATOM 609 C CA . GLY A 1 75 ? 9.885 2.215 -19.775 1.00 94.88 75 GLY A CA 1
ATOM 610 C C . GLY A 1 75 ? 8.556 2.016 -20.512 1.00 94.88 75 GLY A C 1
ATOM 611 O O . GLY A 1 75 ? 8.088 2.923 -21.193 1.00 94.88 75 GLY A O 1
ATOM 612 N N . GLN A 1 76 ? 7.881 0.876 -20.316 1.00 94.38 76 GLN A N 1
ATOM 613 C CA . GLN A 1 76 ? 6.548 0.642 -20.898 1.00 94.38 76 GLN A CA 1
ATOM 614 C C . GLN A 1 76 ? 5.474 1.607 -20.374 1.00 94.38 76 GLN A C 1
ATOM 616 O O . GLN A 1 76 ? 4.532 1.914 -21.104 1.00 94.38 76 GLN A O 1
ATOM 621 N N . LEU A 1 77 ? 5.581 2.072 -19.125 1.00 95.38 77 LEU A N 1
ATOM 622 C CA . LEU A 1 77 ? 4.687 3.106 -18.602 1.00 95.38 77 LEU A CA 1
ATOM 623 C C . LEU A 1 77 ? 4.960 4.448 -19.284 1.00 95.38 77 LEU A C 1
ATOM 625 O O . LEU A 1 77 ? 4.014 5.080 -19.753 1.00 95.38 77 LEU A O 1
ATOM 629 N N . ILE A 1 78 ? 6.234 4.831 -19.413 1.00 97.00 78 ILE A N 1
ATOM 630 C CA . ILE A 1 78 ? 6.644 6.098 -20.035 1.00 97.00 78 ILE A CA 1
ATOM 631 C C . ILE A 1 78 ? 6.165 6.172 -21.488 1.00 97.00 78 ILE A C 1
ATOM 633 O O . ILE A 1 78 ? 5.564 7.170 -21.878 1.00 97.00 78 ILE A O 1
ATOM 637 N N . LEU A 1 79 ? 6.314 5.089 -22.260 1.00 97.44 79 LEU A N 1
ATOM 638 C CA . LEU A 1 79 ? 5.815 5.003 -23.642 1.00 97.44 79 LEU A CA 1
ATOM 639 C C . LEU A 1 79 ? 4.292 5.190 -23.765 1.00 97.44 79 LEU A C 1
ATOM 641 O O . LEU A 1 79 ? 3.793 5.483 -24.846 1.00 97.44 79 LEU A O 1
ATOM 645 N N . LYS A 1 80 ? 3.547 5.021 -22.668 1.00 97.00 80 LYS A N 1
ATOM 646 C CA . LYS A 1 80 ? 2.092 5.215 -22.594 1.00 97.00 80 LYS A CA 1
ATOM 647 C C . LYS A 1 80 ? 1.702 6.529 -21.906 1.00 97.00 80 LYS A C 1
ATOM 649 O O . LYS A 1 80 ? 0.554 6.663 -21.486 1.00 97.00 80 LYS A O 1
ATOM 654 N N . GLY A 1 81 ? 2.644 7.460 -21.731 1.00 97.12 81 GLY A N 1
ATOM 655 C CA . GLY A 1 81 ? 2.411 8.735 -21.045 1.00 97.12 81 GLY A CA 1
ATOM 656 C C . GLY A 1 81 ? 2.168 8.589 -19.539 1.00 97.12 81 GLY A C 1
ATOM 657 O O . GLY A 1 81 ? 1.478 9.411 -18.944 1.00 97.12 81 GLY A O 1
ATOM 658 N N . ARG A 1 82 ? 2.678 7.521 -18.912 1.00 96.44 82 ARG A N 1
ATOM 659 C CA . ARG A 1 82 ? 2.521 7.237 -17.476 1.00 96.44 82 ARG A CA 1
ATOM 660 C C . ARG A 1 82 ? 3.878 7.153 -16.788 1.00 96.44 82 ARG A C 1
ATOM 662 O O . ARG A 1 82 ? 4.880 6.804 -17.401 1.00 96.44 82 ARG A O 1
ATOM 669 N N . THR A 1 83 ? 3.908 7.390 -15.482 1.00 94.88 83 THR A N 1
ATOM 670 C CA . THR A 1 83 ? 5.114 7.216 -14.660 1.00 94.88 83 THR A CA 1
ATOM 671 C C . THR A 1 83 ? 4.962 6.024 -13.720 1.00 94.88 83 THR A C 1
ATOM 673 O O . THR A 1 83 ? 3.847 5.591 -13.416 1.00 94.88 83 THR A O 1
ATOM 676 N N . HIS A 1 84 ? 6.085 5.477 -13.247 1.00 91.44 84 HIS A N 1
ATOM 677 C CA . HIS A 1 84 ? 6.058 4.425 -12.228 1.00 91.44 84 HIS A CA 1
ATOM 678 C C . HIS A 1 84 ? 5.438 4.939 -10.918 1.00 91.44 84 HIS A C 1
ATOM 680 O O . HIS A 1 84 ? 4.567 4.268 -10.377 1.00 91.44 84 HIS A O 1
ATOM 686 N N . PHE A 1 85 ? 5.771 6.163 -10.488 1.00 92.62 85 PHE A N 1
ATOM 687 C CA . PHE A 1 85 ? 5.121 6.821 -9.349 1.00 92.62 85 PHE A CA 1
ATOM 688 C C . PHE A 1 85 ? 3.608 6.948 -9.537 1.00 92.62 85 PHE A C 1
ATOM 690 O O . PHE A 1 85 ? 2.852 6.548 -8.661 1.00 92.62 85 PHE A O 1
ATOM 697 N N . GLY A 1 86 ? 3.143 7.421 -10.698 1.00 96.19 86 GLY A N 1
ATOM 698 C CA . GLY A 1 86 ? 1.708 7.527 -10.979 1.00 96.19 86 GLY A CA 1
ATOM 699 C C . GLY A 1 86 ? 1.003 6.169 -10.949 1.00 96.19 86 GLY A C 1
ATOM 700 O O . GLY A 1 86 ? -0.136 6.068 -10.499 1.00 96.19 86 GLY A O 1
ATOM 701 N N . LYS A 1 87 ? 1.689 5.099 -11.371 1.00 95.62 87 LYS A N 1
ATOM 702 C CA . LYS A 1 87 ? 1.172 3.731 -11.259 1.00 95.62 87 LYS A CA 1
ATOM 703 C C . LYS A 1 87 ? 1.079 3.258 -9.807 1.00 95.62 87 LYS A C 1
ATOM 705 O O . LYS A 1 87 ? 0.092 2.609 -9.469 1.00 95.62 87 LYS A O 1
ATOM 710 N N . GLU A 1 88 ? 2.073 3.556 -8.974 1.00 95.25 88 GLU A N 1
ATOM 711 C CA . GLU A 1 88 ? 2.039 3.208 -7.549 1.00 95.25 88 GLU A CA 1
ATOM 712 C C . GLU A 1 88 ? 0.967 3.992 -6.794 1.00 95.25 88 GLU A C 1
ATOM 714 O O . GLU A 1 88 ? 0.189 3.383 -6.067 1.00 95.25 88 GLU A O 1
ATOM 719 N N . VAL A 1 89 ? 0.850 5.302 -7.034 1.00 97.56 89 VAL A N 1
ATOM 720 C CA . VAL A 1 89 ? -0.232 6.131 -6.479 1.00 97.56 89 VAL A CA 1
ATOM 721 C C . VAL A 1 89 ? -1.593 5.581 -6.892 1.00 97.56 89 VAL A C 1
ATOM 723 O O . VAL A 1 89 ? -2.455 5.379 -6.044 1.00 97.56 89 VAL A O 1
ATOM 726 N N . TYR A 1 90 ? -1.780 5.247 -8.171 1.00 97.56 90 TYR A N 1
ATOM 727 C CA . TYR A 1 90 ? -3.028 4.640 -8.628 1.00 97.56 90 TYR A CA 1
ATOM 728 C C . TYR A 1 90 ? -3.337 3.325 -7.900 1.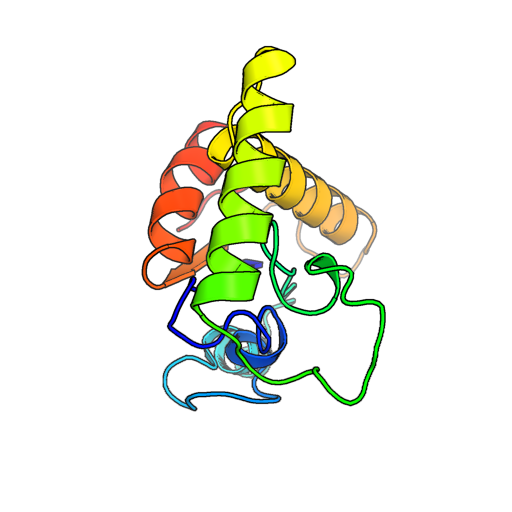00 97.56 90 TYR A C 1
ATOM 730 O O . TYR A 1 90 ? -4.483 3.090 -7.529 1.00 97.56 90 TYR A O 1
ATOM 738 N N . ASP A 1 91 ? -2.341 2.463 -7.682 1.00 96.62 91 ASP A N 1
ATOM 739 C CA . ASP A 1 91 ? -2.537 1.210 -6.945 1.00 96.62 91 ASP A CA 1
ATOM 740 C C . ASP A 1 91 ? -2.904 1.446 -5.478 1.00 96.62 91 ASP A C 1
ATOM 742 O O . ASP A 1 91 ? -3.762 0.745 -4.944 1.00 96.62 91 ASP A O 1
ATOM 746 N N . LEU A 1 92 ? -2.293 2.448 -4.845 1.00 97.62 92 LEU A N 1
ATOM 747 C CA . LEU A 1 92 ? -2.617 2.870 -3.485 1.00 97.62 92 LEU A CA 1
ATOM 748 C C . LEU A 1 92 ? -4.066 3.365 -3.384 1.00 97.62 92 LEU A C 1
ATOM 750 O O . LEU A 1 92 ? -4.795 2.930 -2.497 1.00 97.62 92 LEU A O 1
ATOM 754 N N . MET A 1 93 ? -4.531 4.161 -4.352 1.00 98.19 93 MET A N 1
ATOM 755 C CA . MET A 1 93 ? -5.938 4.580 -4.435 1.00 98.19 93 MET A CA 1
ATOM 756 C C . MET A 1 93 ? -6.890 3.381 -4.551 1.00 98.19 93 MET A C 1
ATOM 758 O O . MET A 1 93 ? -7.957 3.373 -3.941 1.00 98.19 93 MET A O 1
ATOM 762 N N . ARG A 1 94 ? -6.510 2.341 -5.310 1.00 98.00 94 ARG A N 1
ATOM 763 C CA . ARG A 1 94 ? -7.302 1.100 -5.401 1.00 98.00 94 ARG A CA 1
ATOM 764 C C . ARG A 1 94 ? -7.300 0.320 -4.085 1.00 98.00 94 ARG A C 1
ATOM 766 O O . ARG A 1 94 ? -8.303 -0.302 -3.759 1.00 98.00 94 ARG A O 1
ATOM 773 N N . ALA A 1 95 ? -6.215 0.357 -3.316 1.00 97.19 95 ALA A N 1
ATOM 774 C CA . ALA A 1 95 ? -6.180 -0.254 -1.989 1.00 97.19 95 ALA A CA 1
ATOM 775 C C . ALA A 1 95 ? -7.111 0.469 -0.994 1.00 97.19 95 ALA A C 1
ATOM 777 O O . ALA A 1 95 ? -7.746 -0.197 -0.178 1.00 97.19 95 ALA A O 1
ATOM 778 N N . VAL A 1 96 ? -7.278 1.793 -1.108 1.00 98.06 96 VAL A N 1
ATOM 779 C CA . VAL A 1 96 ? -8.320 2.528 -0.360 1.00 98.06 96 VAL A CA 1
ATOM 780 C C . VAL A 1 96 ? -9.716 2.080 -0.785 1.00 98.06 96 VAL A C 1
ATOM 782 O O . VAL A 1 96 ? -10.561 1.848 0.074 1.00 98.06 96 VAL A O 1
ATOM 785 N N . ASP A 1 97 ? -9.955 1.880 -2.085 1.00 98.19 97 ASP A N 1
ATOM 786 C CA . ASP A 1 97 ? -11.253 1.379 -2.560 1.00 98.19 97 ASP A CA 1
ATOM 787 C C . ASP A 1 97 ? -11.586 0.008 -1.955 1.00 98.19 97 ASP A C 1
ATOM 789 O O . ASP A 1 97 ? -12.721 -0.220 -1.552 1.00 98.19 97 ASP A O 1
ATOM 793 N N . VAL A 1 98 ? -10.595 -0.884 -1.828 1.00 97.56 98 VAL A N 1
ATOM 794 C CA . VAL A 1 98 ? -10.764 -2.181 -1.152 1.00 97.56 98 VAL A CA 1
ATOM 795 C C . VAL A 1 98 ? -11.123 -1.990 0.320 1.00 97.56 98 VAL A C 1
ATOM 797 O O . VAL A 1 98 ? -12.064 -2.623 0.792 1.00 97.56 98 VAL A O 1
ATOM 800 N N . LEU A 1 99 ? -10.437 -1.097 1.042 1.00 97.06 99 LEU A N 1
ATOM 801 C CA . LEU A 1 99 ? -10.782 -0.782 2.434 1.00 97.06 99 LEU A CA 1
ATOM 802 C C . LEU A 1 99 ? -12.229 -0.280 2.563 1.00 97.06 99 LEU A C 1
ATOM 804 O O . LEU A 1 99 ? -12.926 -0.665 3.495 1.00 97.06 99 LEU A O 1
ATOM 808 N N . TYR A 1 100 ? -12.709 0.507 1.600 1.00 97.06 100 TYR A N 1
ATOM 809 C CA . TYR A 1 100 ? -14.074 1.042 1.597 1.00 97.06 100 TYR A CA 1
ATOM 810 C C . TYR A 1 100 ? -15.156 -0.036 1.448 1.00 97.06 100 TYR A C 1
ATOM 812 O O . TYR A 1 100 ? -16.300 0.211 1.837 1.00 97.06 100 TYR A O 1
ATOM 820 N N . THR A 1 101 ? -14.818 -1.219 0.923 1.00 97.69 101 THR A N 1
ATOM 821 C CA . THR A 1 101 ? -15.772 -2.333 0.785 1.00 97.69 101 THR A CA 1
ATOM 822 C C . THR A 1 101 ? -16.113 -3.032 2.100 1.00 97.69 101 THR A C 1
ATOM 824 O O . THR A 1 101 ? -17.054 -3.819 2.128 1.00 97.69 101 THR A O 1
ATOM 827 N N . TYR A 1 102 ? -15.381 -2.753 3.181 1.00 97.75 102 TYR A N 1
ATOM 828 C CA . TYR A 1 102 ? -15.582 -3.401 4.472 1.00 97.75 102 TYR A CA 1
ATOM 829 C C . TYR A 1 102 ? -16.303 -2.474 5.453 1.00 97.75 102 TYR A C 1
ATOM 831 O O . TYR A 1 102 ? -15.822 -1.383 5.751 1.00 97.75 102 TYR A O 1
ATOM 839 N N . ASP A 1 103 ? -17.419 -2.937 6.017 1.00 97.81 103 ASP A N 1
ATOM 840 C CA . ASP A 1 103 ? -18.233 -2.151 6.961 1.00 97.81 103 ASP A CA 1
ATOM 841 C C . ASP A 1 103 ? -17.533 -1.901 8.307 1.00 97.81 103 ASP A C 1
ATOM 843 O O . ASP A 1 103 ? -17.866 -0.962 9.024 1.00 97.81 103 ASP A O 1
ATOM 847 N N . PHE A 1 104 ? -16.536 -2.722 8.650 1.00 96.94 104 PHE A N 1
ATOM 848 C CA . PHE A 1 104 ? -15.721 -2.555 9.856 1.00 96.94 104 PHE A CA 1
ATOM 849 C C . PHE A 1 104 ? -14.585 -1.527 9.691 1.00 96.94 104 PHE A C 1
ATOM 851 O O . PHE A 1 104 ? -13.802 -1.329 10.621 1.00 96.94 104 PHE A O 1
ATOM 858 N N . VAL A 1 105 ? -14.457 -0.892 8.521 1.00 98.00 105 VAL A N 1
ATOM 859 C CA . VAL A 1 105 ? -13.495 0.188 8.279 1.00 98.00 105 VAL A CA 1
ATOM 860 C C . VAL A 1 105 ? -14.181 1.538 8.465 1.00 98.00 105 VAL A C 1
ATOM 862 O O . VAL A 1 105 ? -15.123 1.878 7.753 1.00 98.00 105 VAL A O 1
ATOM 865 N N . ASP A 1 106 ? -13.650 2.345 9.382 1.00 97.25 106 ASP A N 1
ATOM 866 C CA . ASP A 1 106 ? -14.042 3.745 9.546 1.00 97.25 106 ASP A CA 1
ATOM 867 C C . ASP A 1 106 ? -13.485 4.583 8.379 1.00 97.25 106 ASP A C 1
ATOM 869 O O . ASP A 1 106 ? -12.283 4.855 8.296 1.00 97.25 106 ASP A O 1
ATOM 873 N N . ARG A 1 107 ? -14.365 4.961 7.443 1.00 96.25 107 ARG A N 1
ATOM 874 C CA . ARG A 1 107 ? -14.006 5.661 6.196 1.00 96.25 107 ARG A CA 1
ATOM 875 C C . ARG A 1 107 ? -13.528 7.097 6.423 1.00 96.25 107 ARG A C 1
ATOM 877 O O . ARG A 1 107 ? -12.860 7.631 5.537 1.00 96.25 107 ARG A O 1
ATOM 884 N N . ASP A 1 108 ? -13.801 7.672 7.594 1.00 95.62 108 ASP A N 1
ATOM 885 C CA . ASP A 1 108 ? -13.350 9.012 7.984 1.00 95.62 108 ASP A CA 1
ATOM 886 C C . ASP A 1 108 ? -11.953 8.987 8.636 1.00 95.62 108 ASP A C 1
ATOM 888 O O . ASP A 1 108 ? -11.341 10.032 8.866 1.00 95.62 108 ASP A O 1
ATOM 892 N N . LYS A 1 109 ? -11.412 7.790 8.916 1.00 96.81 109 LYS A N 1
ATOM 893 C CA . LYS A 1 109 ? -10.121 7.586 9.595 1.00 96.81 109 LYS A CA 1
ATOM 894 C C . LYS A 1 109 ? -9.152 6.734 8.782 1.00 96.81 109 LYS A C 1
ATOM 896 O O . LYS A 1 109 ? -8.616 5.730 9.257 1.00 96.81 109 LYS A O 1
ATOM 901 N N . ILE A 1 110 ? -8.882 7.157 7.552 1.00 98.06 110 ILE A N 1
ATOM 902 C CA . ILE A 1 110 ? -7.888 6.502 6.701 1.00 98.06 110 ILE A CA 1
ATOM 903 C C . ILE A 1 110 ? -6.544 7.225 6.813 1.00 98.06 110 ILE A C 1
ATOM 905 O O . ILE A 1 110 ? -6.393 8.366 6.387 1.00 98.06 110 ILE A O 1
ATOM 909 N N . GLY A 1 111 ? -5.547 6.519 7.344 1.00 97.81 111 GLY A N 1
ATOM 910 C CA . GLY A 1 111 ? -4.151 6.953 7.352 1.00 97.81 111 GLY A CA 1
ATOM 911 C C . GLY A 1 111 ? -3.252 6.020 6.546 1.00 97.81 111 GLY A C 1
ATOM 912 O O . GLY A 1 111 ? -3.614 4.874 6.239 1.00 97.81 111 GLY A O 1
ATOM 913 N N . ALA A 1 112 ? -2.049 6.478 6.230 1.00 98.06 112 ALA A N 1
ATOM 914 C CA . ALA A 1 112 ? -1.023 5.668 5.593 1.00 98.06 112 ALA A CA 1
ATOM 915 C C . ALA A 1 112 ? 0.348 5.921 6.226 1.00 98.06 112 ALA A C 1
ATOM 917 O O . ALA A 1 112 ? 0.607 6.999 6.721 1.00 98.06 112 ALA A O 1
ATOM 918 N N . ILE A 1 113 ? 1.209 4.909 6.229 1.00 98.12 113 ILE A N 1
ATOM 919 C CA . ILE A 1 113 ? 2.595 4.996 6.692 1.00 98.12 113 ILE A CA 1
ATOM 920 C C . ILE A 1 113 ? 3.481 4.283 5.674 1.00 98.12 113 ILE A C 1
ATOM 922 O O . ILE A 1 113 ? 3.075 3.277 5.079 1.00 98.12 113 ILE A O 1
ATOM 926 N N . GLY A 1 114 ? 4.693 4.784 5.466 1.00 96.75 114 GLY A N 1
ATOM 927 C CA . GLY A 1 114 ? 5.648 4.169 4.556 1.00 96.75 114 GLY A CA 1
ATOM 928 C C . GLY A 1 114 ? 7.088 4.467 4.938 1.00 96.75 114 GLY A C 1
ATOM 929 O O . GLY A 1 114 ? 7.392 5.503 5.522 1.00 96.75 114 GLY A O 1
ATOM 930 N N . HIS A 1 115 ? 7.985 3.554 4.574 1.00 95.50 115 HIS A N 1
ATOM 931 C CA . HIS A 1 115 ? 9.417 3.685 4.832 1.00 95.50 115 HIS A CA 1
ATOM 932 C C . HIS A 1 115 ? 10.206 3.797 3.521 1.00 95.50 115 HIS A C 1
ATOM 934 O O . HIS A 1 115 ? 9.922 3.092 2.550 1.00 95.50 115 HIS A O 1
ATOM 940 N N . SER A 1 116 ? 11.216 4.677 3.483 1.00 93.81 116 SER A N 1
ATOM 941 C CA . SER A 1 116 ? 12.088 4.905 2.319 1.00 93.81 116 SER A CA 1
ATOM 942 C C . SER A 1 116 ? 11.274 5.136 1.034 1.00 93.81 116 SER A C 1
ATOM 944 O O . SER A 1 116 ? 10.491 6.077 0.973 1.00 93.81 116 SER A O 1
ATOM 946 N N . ALA A 1 117 ? 11.390 4.275 0.023 1.00 92.81 117 ALA A N 1
ATOM 947 C CA . ALA A 1 117 ? 10.604 4.373 -1.202 1.00 92.81 117 ALA A CA 1
ATOM 948 C C . ALA A 1 117 ? 9.076 4.291 -0.967 1.00 92.81 117 ALA A C 1
ATOM 950 O O . ALA A 1 117 ? 8.314 4.948 -1.676 1.00 92.81 117 ALA A O 1
ATOM 951 N N . GLY A 1 118 ? 8.629 3.590 0.082 1.00 95.56 118 GLY A N 1
ATOM 952 C CA . GLY A 1 118 ? 7.238 3.616 0.535 1.00 95.56 118 GLY A CA 1
ATOM 953 C C . GLY A 1 118 ? 6.821 4.964 1.134 1.00 95.56 118 GLY A C 1
ATOM 954 O O . GLY A 1 118 ? 5.704 5.418 0.907 1.00 95.56 118 GLY A O 1
ATOM 955 N N . GLY A 1 119 ? 7.737 5.643 1.832 1.00 95.56 119 GLY A N 1
ATOM 956 C CA . GLY A 1 119 ? 7.541 7.017 2.311 1.00 95.56 119 GLY A CA 1
ATOM 957 C C . GLY A 1 119 ? 7.586 8.045 1.175 1.00 95.56 119 GLY A C 1
ATOM 958 O O . GLY A 1 119 ? 6.795 8.981 1.152 1.00 95.56 119 GLY A O 1
ATOM 959 N N . ASN A 1 120 ? 8.438 7.834 0.167 1.00 94.88 120 ASN A N 1
ATOM 960 C CA . ASN A 1 120 ? 8.493 8.693 -1.017 1.00 94.88 120 ASN A CA 1
ATOM 961 C C . ASN A 1 120 ? 7.162 8.688 -1.779 1.00 94.88 120 ASN A C 1
ATOM 963 O O . ASN A 1 120 ? 6.649 9.750 -2.122 1.00 94.88 120 ASN A O 1
ATOM 967 N N . VAL A 1 121 ? 6.579 7.510 -2.040 1.00 96.06 121 VAL A N 1
ATOM 968 C CA . VAL A 1 121 ? 5.287 7.436 -2.742 1.00 96.06 121 VAL A CA 1
ATOM 969 C C . VAL A 1 121 ? 4.121 7.925 -1.877 1.00 96.06 121 VAL A C 1
ATOM 971 O O . VAL A 1 121 ? 3.168 8.478 -2.425 1.00 96.06 121 VAL A O 1
ATOM 974 N N . LEU A 1 122 ? 4.207 7.784 -0.546 1.00 97.19 122 LEU A N 1
ATOM 975 C CA . LEU A 1 122 ? 3.188 8.255 0.398 1.00 97.19 122 LEU A CA 1
ATOM 976 C C . LEU A 1 122 ? 2.873 9.746 0.212 1.00 97.19 122 LEU A C 1
ATOM 978 O O . LEU A 1 122 ? 1.701 10.108 0.164 1.00 97.19 122 LEU A O 1
ATOM 982 N N . VAL A 1 123 ? 3.891 10.590 0.018 1.00 96.62 123 VAL A N 1
ATOM 983 C CA . VAL A 1 123 ? 3.705 12.042 -0.174 1.00 96.62 123 VAL A CA 1
ATOM 984 C C . VAL A 1 123 ? 2.829 12.339 -1.395 1.00 96.62 123 VAL A C 1
ATOM 986 O O . VAL A 1 123 ? 1.864 13.097 -1.310 1.00 96.62 123 VAL A O 1
ATOM 989 N N . TYR A 1 124 ? 3.122 11.708 -2.535 1.00 97.25 124 TYR A N 1
ATOM 990 C CA . TYR A 1 124 ? 2.320 11.873 -3.751 1.00 97.25 124 TYR A CA 1
ATOM 991 C C . TYR A 1 124 ? 0.932 11.258 -3.612 1.00 97.25 124 TYR A C 1
ATOM 993 O O . TYR A 1 124 ? -0.038 11.778 -4.155 1.00 97.25 124 TYR A O 1
ATOM 1001 N N . PHE A 1 125 ? 0.836 10.143 -2.898 1.00 98.00 125 PHE A N 1
ATOM 1002 C CA . PHE A 1 125 ? -0.426 9.469 -2.672 1.00 98.00 125 PHE A CA 1
ATOM 1003 C C . PHE A 1 125 ? -1.385 10.328 -1.846 1.00 98.00 125 PHE A C 1
ATOM 1005 O O . PHE A 1 125 ? -2.506 10.545 -2.293 1.00 98.00 125 PHE A O 1
ATOM 1012 N N . MET A 1 126 ? -0.932 10.894 -0.725 1.00 97.75 126 MET A N 1
ATOM 1013 C CA . MET A 1 126 ? -1.743 11.813 0.083 1.00 97.75 126 MET A CA 1
ATOM 1014 C C . MET A 1 126 ? -2.097 13.098 -0.667 1.00 97.75 126 MET A C 1
ATOM 1016 O O . MET A 1 126 ? -3.178 13.647 -0.483 1.00 97.75 126 MET A O 1
ATOM 1020 N N . PHE A 1 127 ? -1.215 13.572 -1.551 1.00 97.19 127 PHE A N 1
ATOM 1021 C CA . PHE A 1 127 ? -1.532 14.711 -2.410 1.00 97.19 127 PHE A CA 1
ATOM 1022 C C . PHE A 1 127 ? -2.681 14.403 -3.387 1.00 97.19 127 PHE A C 1
ATOM 1024 O O . PHE A 1 127 ? -3.549 15.243 -3.611 1.00 97.19 127 PHE A O 1
ATOM 1031 N N . VAL A 1 128 ? -2.708 13.203 -3.972 1.00 97.94 128 VAL A N 1
ATOM 1032 C CA . VAL A 1 128 ? -3.701 12.829 -4.995 1.00 97.94 128 VAL A CA 1
ATOM 1033 C C . VAL A 1 128 ? -5.013 12.323 -4.388 1.00 97.94 128 VAL A C 1
ATOM 1035 O O . VAL A 1 128 ? -6.081 12.631 -4.916 1.00 97.94 128 VAL A O 1
ATOM 1038 N N . ASP A 1 129 ? -4.959 11.547 -3.307 1.00 97.94 129 ASP A N 1
ATOM 1039 C CA . ASP A 1 129 ? -6.122 10.894 -2.704 1.00 97.94 129 ASP A CA 1
ATOM 1040 C C . ASP A 1 129 ? -6.468 11.504 -1.343 1.00 97.94 129 ASP A C 1
ATOM 1042 O O . ASP A 1 129 ? -5.986 11.076 -0.296 1.00 97.94 129 ASP A O 1
ATOM 1046 N N . GLN A 1 130 ? -7.366 12.489 -1.373 1.00 97.38 130 GLN A N 1
ATOM 1047 C CA . GLN A 1 130 ? -7.800 13.251 -0.197 1.00 97.38 130 GLN A CA 1
ATOM 1048 C C . GLN A 1 130 ? -8.581 12.419 0.834 1.00 97.38 130 GLN A C 1
ATOM 1050 O O . GLN A 1 130 ? -8.911 12.921 1.905 1.00 97.38 130 GLN A O 1
ATOM 1055 N N . ARG A 1 131 ? -8.873 11.144 0.539 1.00 97.75 131 ARG A N 1
ATOM 1056 C CA . ARG A 1 131 ? -9.422 10.212 1.532 1.00 97.75 131 ARG A CA 1
ATOM 1057 C C . ARG A 1 131 ? -8.388 9.840 2.591 1.00 97.75 131 ARG A C 1
ATOM 1059 O O . ARG A 1 131 ? -8.782 9.437 3.677 1.00 97.75 131 ARG A O 1
AT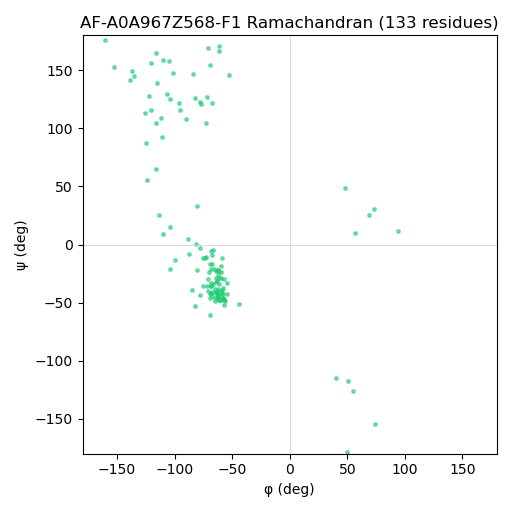OM 1066 N N . VAL A 1 132 ? -7.090 9.947 2.288 1.00 97.81 132 VAL A N 1
ATOM 1067 C CA . VAL A 1 132 ? -6.007 9.669 3.239 1.00 97.81 132 VAL A CA 1
ATOM 1068 C C . VAL A 1 132 ? -5.643 10.947 3.981 1.00 97.81 132 VAL A C 1
ATOM 1070 O O . VAL A 1 132 ? -5.033 11.851 3.418 1.00 97.81 132 VAL A O 1
ATOM 1073 N N . THR A 1 133 ? -6.013 11.017 5.255 1.00 96.50 133 THR A N 1
ATOM 1074 C CA . THR A 1 133 ? -5.976 12.262 6.038 1.00 96.50 133 THR A CA 1
ATOM 1075 C C . THR A 1 133 ? -4.758 12.382 6.951 1.00 96.50 133 THR A C 1
ATOM 1077 O O . THR A 1 133 ? -4.470 13.473 7.439 1.00 96.50 133 THR A O 1
ATOM 1080 N N . VAL A 1 134 ? -4.019 11.287 7.170 1.00 96.00 134 VAL A N 1
ATOM 1081 C CA . VAL A 1 134 ? -2.825 11.242 8.033 1.00 96.00 134 VAL A CA 1
ATOM 1082 C C . VAL A 1 134 ? -1.727 10.392 7.385 1.00 96.00 134 VAL A C 1
ATOM 1084 O O . VAL A 1 134 ? -2.025 9.362 6.769 1.00 96.00 134 VAL A O 1
ATOM 1087 N N . GLY A 1 135 ? -0.477 10.844 7.531 1.00 89.62 135 GLY A N 1
ATOM 1088 C CA . GLY A 1 135 ? 0.750 10.263 6.976 1.00 89.62 135 GLY A CA 1
ATOM 1089 C C . GLY A 1 135 ? 1.837 10.076 8.020 1.00 89.62 135 GLY A C 1
ATOM 1090 O O . GLY A 1 135 ? 1.835 10.876 8.984 1.00 89.62 135 GLY A O 1
#

Mean predicted aligned error: 3.97 Å

Sequence (135 aa):
MAIHQDGPFTHIGKSEPAGLDGNENLHYGLELFKRGYVVICQDRYYHAERRRIPNPGQAGSHMMRDLNRWLKWAGQLILKGRTHFGKEVYDLMRAVDVLYTYDFVDRDKIGAIGHSAGGNVLVYFMFVDQRVTVG

Foldseek 3Di:
DEFEDCPLWLQCAQCQCCVNDDDPVSVVQVVVVVVPDDGDGDGQQLGHVNVVDPDPVPSTRDNVSSVVSVVVVQVVQVVVVHGSLNVRLVVVVVVLVVLVVDPPRDQQAAAYDYDDVRNVSRVVNVVVDVSHPYD